Protein AF-A0A554M6F5-F1 (afdb_monomer_lite)

Secondary structure (DSSP, 8-state):
---SEEEEEEEE-TT-SSS-EEEEEEEEHHHHHHHHHSB-TTHHHHHHHHHHHHGGGEEEEEESTTBS-EEEEEETTTTEEEEE-GGGTTS--TT-SEEEEEEES--SHHHHHHHHHHHHHHHHHHHHHHHT--

pLDDT: mean 82.52, std 12.45, range [44.31, 95.12]

Foldseek 3Di:
DPDQKDWDDFDAQPPDPWFGTWTKMWGFVVLLVLQQPAFCPCQVVLQVVLCVVLNQQFDDWDALPRGLRTAKGFTDDQTWMWGFDPVVSPDDCPPPRTTMITITRPGDPSRSVSRVVSVVVSSVVSVVVVVVVD

Radius of gyration: 14.72 Å; chains: 1; bounding box: 43×32×33 Å

Structure (mmCIF, N/CA/C/O backbone):
data_AF-A0A554M6F5-F1
#
_entry.id   AF-A0A554M6F5-F1
#
loop_
_atom_site.group_PDB
_atom_site.id
_atom_site.type_symbol
_atom_site.label_atom_id
_atom_site.label_alt_id
_atom_site.label_comp_id
_atom_site.label_asym_id
_atom_site.label_entity_id
_atom_site.label_seq_id
_atom_site.pdbx_PDB_ins_code
_atom_site.Cartn_x
_atom_site.Cartn_y
_atom_site.Cartn_z
_atom_site.occupancy
_atom_site.B_iso_or_equiv
_atom_site.auth_seq_id
_atom_site.auth_comp_id
_atom_site.auth_asym_id
_atom_site.auth_atom_id
_atom_site.pdbx_PDB_model_num
ATOM 1 N N . MET A 1 1 ? -17.078 11.558 -2.273 1.00 52.88 1 MET A N 1
ATOM 2 C CA . MET A 1 1 ? -15.999 11.385 -1.275 1.00 52.88 1 MET A CA 1
ATOM 3 C C . MET A 1 1 ? -14.742 12.073 -1.776 1.00 52.88 1 MET A C 1
ATOM 5 O O . MET A 1 1 ? -14.522 12.073 -2.981 1.00 52.88 1 MET A O 1
ATOM 9 N N . LYS A 1 2 ? -13.944 12.681 -0.888 1.00 60.84 2 LYS A N 1
ATOM 10 C CA . LYS A 1 2 ? -12.557 13.027 -1.238 1.00 60.84 2 LYS A CA 1
ATOM 11 C C . LYS A 1 2 ? -11.762 11.715 -1.339 1.00 60.84 2 LYS A C 1
ATOM 13 O O . LYS A 1 2 ? -12.013 10.845 -0.508 1.00 60.84 2 LYS A O 1
ATOM 18 N N . PRO A 1 3 ? -10.869 11.551 -2.326 1.00 76.94 3 PRO A N 1
ATOM 19 C CA . PRO A 1 3 ? -10.045 10.351 -2.416 1.00 76.94 3 PRO A CA 1
ATOM 20 C C . PRO A 1 3 ? -9.145 10.247 -1.177 1.00 76.94 3 PRO A C 1
ATOM 22 O O . PRO A 1 3 ? -8.549 11.245 -0.773 1.00 76.94 3 PRO A O 1
ATOM 25 N N . VAL A 1 4 ? -9.072 9.057 -0.571 1.00 89.81 4 VAL A N 1
ATOM 26 C CA . VAL A 1 4 ? -8.282 8.810 0.653 1.00 89.81 4 VAL A CA 1
ATOM 27 C C . VAL A 1 4 ? -6.781 8.727 0.383 1.00 89.81 4 VAL A C 1
ATOM 29 O O . VAL A 1 4 ? -5.991 8.765 1.318 1.00 89.81 4 VAL A O 1
ATOM 32 N N . TYR A 1 5 ? -6.371 8.659 -0.885 1.00 91.38 5 TYR A N 1
ATOM 33 C CA . TYR A 1 5 ? -4.976 8.753 -1.291 1.00 91.38 5 TYR A CA 1
ATOM 34 C C . TYR A 1 5 ? -4.804 9.537 -2.596 1.00 91.38 5 TYR A C 1
ATOM 36 O O . TYR A 1 5 ? -5.735 9.698 -3.389 1.00 91.38 5 TYR A O 1
ATOM 44 N N . ARG A 1 6 ? -3.582 10.012 -2.838 1.00 89.00 6 ARG A N 1
ATOM 45 C CA . ARG A 1 6 ? -3.163 10.691 -4.065 1.00 89.00 6 ARG A CA 1
ATOM 46 C C . ARG A 1 6 ? -1.821 10.146 -4.536 1.00 89.00 6 ARG A C 1
ATOM 48 O O . ARG A 1 6 ? -0.867 10.073 -3.770 1.00 89.00 6 ARG A O 1
ATOM 55 N N . ILE A 1 7 ? -1.730 9.827 -5.823 1.00 86.38 7 ILE A N 1
ATOM 56 C CA . ILE A 1 7 ? -0.471 9.444 -6.471 1.00 86.38 7 ILE A CA 1
ATOM 57 C C . ILE A 1 7 ? 0.316 10.728 -6.763 1.00 86.38 7 ILE A C 1
ATOM 59 O O . ILE A 1 7 ? -0.188 11.614 -7.458 1.00 86.38 7 ILE A O 1
ATOM 63 N N . MET A 1 8 ? 1.524 10.848 -6.212 1.00 78.25 8 MET A N 1
ATOM 64 C CA . MET A 1 8 ? 2.292 12.102 -6.207 1.00 78.25 8 MET A CA 1
ATOM 65 C C . MET A 1 8 ? 3.360 12.209 -7.292 1.00 78.25 8 MET A C 1
ATOM 67 O O . MET A 1 8 ? 3.941 13.278 -7.469 1.00 78.25 8 MET A O 1
ATOM 71 N N . GLY A 1 9 ? 3.583 11.168 -8.090 1.00 65.00 9 GLY A N 1
ATOM 72 C CA . GLY A 1 9 ? 4.448 11.317 -9.250 1.00 65.00 9 GLY A CA 1
ATOM 73 C C . GLY A 1 9 ? 4.764 10.029 -9.981 1.00 65.00 9 GLY A C 1
ATOM 74 O O . GLY A 1 9 ? 4.730 8.940 -9.416 1.00 65.00 9 GLY A O 1
ATOM 75 N N . TRP A 1 10 ? 5.084 10.222 -11.259 1.00 61.84 10 TRP A N 1
ATOM 76 C CA . TRP A 1 10 ? 5.879 9.324 -12.078 1.00 61.84 10 TRP A CA 1
ATOM 77 C C . TRP A 1 10 ? 6.964 10.181 -12.727 1.00 61.84 10 TRP A C 1
ATOM 79 O O . TRP A 1 10 ? 6.660 11.030 -13.568 1.00 61.84 10 TRP A O 1
ATOM 89 N N . SER A 1 11 ? 8.223 9.994 -12.346 1.00 59.22 11 SER A N 1
ATOM 90 C CA . SER A 1 11 ? 9.341 10.552 -13.109 1.00 59.22 11 SER A CA 1
ATOM 91 C C . SER A 1 11 ? 10.470 9.540 -13.200 1.00 59.22 11 SER A C 1
ATOM 93 O O . SER A 1 11 ? 10.867 8.935 -12.205 1.00 59.22 11 SER A O 1
ATOM 95 N N . ARG A 1 12 ? 10.961 9.326 -14.426 1.00 58.19 12 ARG A N 1
ATOM 96 C CA . ARG A 1 12 ? 12.168 8.540 -14.659 1.00 58.19 12 ARG A CA 1
ATOM 97 C C . ARG A 1 12 ? 13.367 9.444 -14.400 1.00 58.19 12 ARG A C 1
ATOM 99 O O . ARG A 1 12 ? 13.592 10.385 -15.158 1.00 58.19 12 ARG A O 1
ATOM 106 N N . ARG A 1 13 ? 14.128 9.172 -13.346 1.00 55.81 13 ARG A N 1
ATOM 107 C CA . ARG A 1 13 ? 15.434 9.786 -13.119 1.00 55.81 13 ARG A CA 1
ATOM 108 C C . ARG A 1 13 ? 16.385 9.351 -14.226 1.00 55.81 13 ARG A C 1
ATOM 110 O O . ARG A 1 13 ? 16.604 8.163 -14.439 1.00 55.81 13 ARG A O 1
ATOM 117 N N . SER A 1 14 ? 16.902 10.321 -14.971 1.00 56.56 14 SER A N 1
ATOM 118 C CA . SER A 1 14 ? 17.825 10.092 -16.087 1.00 56.56 14 SER A CA 1
ATOM 119 C C . SER A 1 14 ? 19.272 9.869 -15.639 1.00 56.56 14 SER A C 1
ATOM 121 O O . SER A 1 14 ? 20.123 9.581 -16.473 1.00 56.56 14 SER A O 1
ATOM 123 N N . ASP A 1 15 ? 19.562 10.039 -14.349 1.00 61.16 15 ASP A N 1
ATOM 124 C CA . ASP A 1 15 ? 20.903 10.051 -13.767 1.00 61.16 15 ASP A CA 1
ATOM 125 C C . ASP A 1 15 ? 21.275 8.766 -13.003 1.00 61.16 15 ASP A C 1
ATOM 127 O O . ASP A 1 15 ? 22.373 8.684 -12.458 1.00 61.16 15 ASP A O 1
ATOM 131 N N . ILE A 1 16 ? 20.403 7.750 -12.983 1.00 55.16 16 ILE A N 1
ATOM 132 C CA . ILE A 1 16 ? 20.664 6.451 -12.341 1.00 55.16 16 ILE A CA 1
ATOM 133 C C . ILE A 1 16 ? 20.249 5.312 -13.284 1.00 55.16 16 ILE A C 1
ATOM 135 O O . ILE A 1 16 ? 19.202 5.373 -13.928 1.00 55.16 16 ILE A O 1
ATOM 139 N N . THR A 1 17 ? 21.078 4.271 -13.382 1.00 51.50 17 THR A N 1
ATOM 140 C CA . THR A 1 17 ? 20.883 3.109 -14.269 1.00 51.50 17 THR A CA 1
ATOM 141 C C . THR A 1 17 ? 19.882 2.066 -13.747 1.00 51.50 17 THR A C 1
ATOM 143 O O . THR A 1 17 ? 19.342 1.323 -14.562 1.00 51.50 17 THR A O 1
ATOM 146 N N . MET A 1 18 ? 19.599 2.033 -12.437 1.00 46.75 18 MET A N 1
ATOM 147 C CA . MET A 1 18 ? 18.606 1.176 -11.755 1.00 46.75 18 MET A CA 1
ATOM 148 C C . MET A 1 18 ? 17.917 1.967 -10.623 1.00 46.75 18 MET A C 1
ATOM 150 O O . MET A 1 18 ? 18.516 2.887 -10.069 1.00 46.75 18 MET A O 1
ATOM 154 N N . GLY A 1 19 ? 16.668 1.643 -10.287 1.00 50.69 19 GLY A N 1
ATOM 155 C CA . GLY A 1 19 ? 15.825 2.361 -9.321 1.00 50.69 19 GLY A CA 1
ATOM 156 C C . GLY A 1 19 ? 15.243 3.680 -9.843 1.00 50.69 19 GLY A C 1
ATOM 157 O O . GLY A 1 19 ? 15.140 4.656 -9.103 1.00 50.69 19 GLY A O 1
ATOM 158 N N . SER A 1 20 ? 14.918 3.747 -11.136 1.00 53.59 20 SER A N 1
ATOM 159 C CA . SER A 1 20 ? 14.751 5.034 -11.831 1.00 53.59 20 SER A CA 1
ATOM 160 C C . SER A 1 20 ? 13.372 5.698 -11.717 1.00 53.59 20 SER A C 1
ATOM 162 O O . SER A 1 20 ? 13.263 6.850 -12.129 1.00 53.59 20 SER A O 1
ATOM 164 N N . CYS A 1 21 ? 12.324 5.062 -11.175 1.00 64.94 21 CYS A N 1
ATOM 165 C CA . CYS A 1 21 ? 11.007 5.707 -11.051 1.00 64.94 21 CYS A CA 1
ATOM 166 C C . CYS A 1 21 ? 10.782 6.319 -9.662 1.00 64.94 21 CYS A C 1
ATOM 168 O O . CYS A 1 21 ? 10.723 5.605 -8.664 1.00 64.94 21 CYS A O 1
ATOM 170 N N . ILE A 1 22 ? 10.535 7.632 -9.609 1.00 68.62 22 ILE A N 1
ATOM 171 C CA . ILE A 1 22 ? 9.910 8.260 -8.440 1.00 68.62 22 ILE A CA 1
ATOM 172 C C . ILE A 1 22 ? 8.421 7.912 -8.483 1.00 68.62 22 ILE A C 1
ATOM 174 O O . ILE A 1 22 ? 7.693 8.417 -9.340 1.00 68.62 22 ILE A O 1
ATOM 178 N N . PHE A 1 23 ? 7.998 7.022 -7.587 1.00 81.44 23 PHE A N 1
ATOM 179 C CA . PHE A 1 23 ? 6.612 6.618 -7.369 1.00 81.44 23 PHE A CA 1
ATOM 180 C C . PHE A 1 23 ? 6.307 6.785 -5.881 1.00 81.44 23 PHE A C 1
ATOM 182 O O . PHE A 1 23 ? 6.807 6.013 -5.072 1.00 81.44 23 PHE A O 1
ATOM 189 N N . SER A 1 24 ? 5.517 7.799 -5.526 1.00 87.88 24 SER A N 1
ATOM 190 C CA . SER A 1 24 ? 5.059 8.023 -4.148 1.00 87.88 24 SER A CA 1
ATOM 191 C C . SER A 1 24 ? 3.537 8.088 -4.096 1.00 87.88 24 SER A C 1
ATOM 193 O O . SER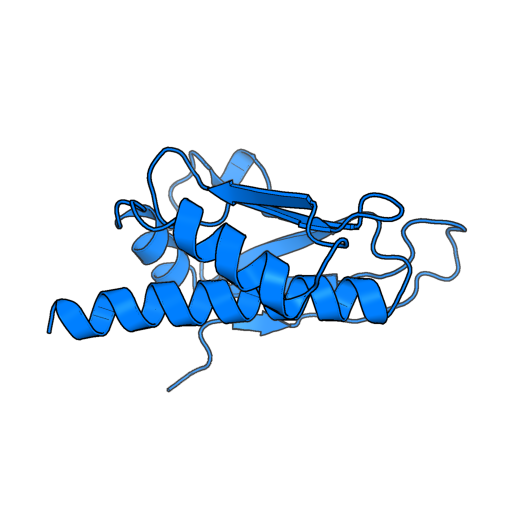 A 1 24 ? 2.891 8.592 -5.025 1.00 87.88 24 SER A O 1
ATOM 195 N N . ILE A 1 25 ? 2.965 7.632 -2.984 1.00 92.75 25 ILE A N 1
ATOM 196 C CA . ILE A 1 25 ? 1.537 7.759 -2.680 1.00 92.75 25 ILE A CA 1
ATOM 197 C C . ILE A 1 25 ? 1.382 8.513 -1.365 1.00 92.75 25 ILE A C 1
ATOM 199 O O . ILE A 1 25 ? 2.014 8.167 -0.373 1.00 92.75 25 ILE A O 1
ATOM 203 N N . TYR A 1 26 ? 0.533 9.538 -1.351 1.00 94.19 26 TYR A N 1
ATOM 204 C CA . TYR A 1 26 ? 0.116 10.218 -0.126 1.00 94.19 26 TYR A CA 1
ATOM 205 C C . TYR A 1 26 ? -1.219 9.647 0.313 1.00 94.19 26 TYR A C 1
ATOM 207 O O . TYR A 1 26 ? -2.173 9.684 -0.458 1.00 94.19 26 TYR A O 1
ATOM 215 N N . LEU A 1 27 ? -1.284 9.135 1.533 1.00 95.12 27 LEU A N 1
ATOM 216 C CA . LEU A 1 27 ? -2.480 8.586 2.162 1.00 95.12 27 LEU A CA 1
ATOM 217 C C . LEU A 1 27 ? -2.996 9.565 3.224 1.00 95.12 27 LEU A C 1
ATOM 219 O O . LEU A 1 27 ? -2.194 10.066 4.002 1.00 95.12 27 LEU A O 1
ATOM 223 N N . ASP A 1 28 ? -4.303 9.825 3.298 1.00 94.12 28 ASP A N 1
ATOM 224 C CA . ASP A 1 28 ? -4.906 10.642 4.365 1.00 94.12 28 ASP A CA 1
ATOM 225 C C . ASP A 1 28 ? -4.536 10.050 5.737 1.00 94.12 28 ASP A C 1
ATOM 227 O O . ASP A 1 28 ? -4.781 8.870 6.012 1.00 94.12 28 ASP A O 1
ATOM 231 N N . ALA A 1 29 ? -3.935 10.861 6.610 1.00 92.44 29 ALA A N 1
ATOM 232 C CA . ALA A 1 29 ? -3.434 10.384 7.897 1.00 92.44 29 ALA A CA 1
ATOM 233 C C . ALA A 1 29 ? -4.547 9.841 8.811 1.00 92.44 29 ALA A C 1
ATOM 235 O O . ALA A 1 29 ? -4.306 8.941 9.615 1.00 92.44 29 ALA A O 1
ATOM 236 N N . ARG A 1 30 ? -5.793 10.310 8.661 1.00 90.88 30 ARG A N 1
ATOM 237 C CA . ARG A 1 30 ? -6.939 9.785 9.420 1.00 90.88 30 ARG A CA 1
ATOM 238 C C . ARG A 1 30 ? -7.338 8.399 8.932 1.00 90.88 30 ARG A C 1
ATOM 240 O O . ARG A 1 30 ? -7.745 7.568 9.740 1.00 90.88 30 ARG A O 1
ATOM 247 N N . PHE A 1 31 ? -7.206 8.138 7.631 1.00 92.56 31 PHE A N 1
ATOM 248 C CA . PHE A 1 31 ? -7.388 6.797 7.081 1.00 92.56 31 PHE A CA 1
ATOM 249 C C . PHE A 1 31 ? -6.286 5.850 7.573 1.00 92.56 31 PHE A C 1
ATOM 251 O O . PHE A 1 31 ? -6.580 4.737 8.003 1.00 92.56 31 PHE A O 1
ATOM 258 N N . ALA A 1 32 ? -5.031 6.307 7.576 1.00 92.94 32 ALA A N 1
ATOM 259 C CA . ALA A 1 32 ? -3.901 5.549 8.111 1.00 92.94 32 ALA A CA 1
ATOM 260 C C . ALA A 1 32 ? -4.099 5.180 9.592 1.00 92.94 32 ALA A C 1
ATOM 262 O O . ALA A 1 32 ? -3.993 4.012 9.966 1.00 92.94 32 ALA A O 1
ATOM 263 N N . GLU A 1 33 ? -4.460 6.160 10.424 1.00 90.81 33 GLU A N 1
ATOM 264 C CA . GLU A 1 33 ? -4.734 5.960 11.850 1.00 90.81 33 GLU A CA 1
ATOM 265 C C . GLU A 1 33 ? -5.907 5.000 12.077 1.00 90.81 33 GLU A C 1
ATOM 267 O O . GLU A 1 33 ? -5.921 4.219 13.028 1.00 90.81 33 GLU A O 1
ATOM 272 N N . LYS A 1 34 ? -6.895 5.026 11.181 1.00 89.38 34 LYS A N 1
ATOM 273 C CA . LYS A 1 34 ? -8.005 4.081 11.197 1.00 89.38 34 LYS A CA 1
ATOM 274 C C . LYS A 1 34 ? -7.544 2.658 10.882 1.00 89.38 34 LYS A C 1
ATOM 276 O O . LYS A 1 34 ? -7.869 1.750 11.640 1.00 89.38 34 LYS A O 1
ATOM 281 N N . ALA A 1 35 ? -6.745 2.464 9.834 1.00 92.31 35 ALA A N 1
ATOM 282 C CA . ALA A 1 35 ? -6.164 1.160 9.513 1.00 92.31 35 ALA A CA 1
ATOM 283 C C . ALA A 1 35 ? -5.333 0.597 10.683 1.00 92.31 35 ALA A C 1
ATOM 285 O O . ALA A 1 35 ? -5.424 -0.590 10.988 1.00 92.31 35 ALA A O 1
ATOM 286 N N . ARG A 1 36 ? -4.600 1.462 11.401 1.00 91.25 36 ARG A N 1
ATOM 287 C CA . ARG A 1 36 ? -3.811 1.095 12.592 1.00 91.25 36 ARG A CA 1
ATOM 288 C C . ARG A 1 36 ? -4.668 0.621 13.774 1.00 91.25 36 ARG A C 1
ATOM 290 O O . ARG A 1 36 ? -4.164 -0.067 14.651 1.00 91.25 36 ARG A O 1
ATOM 297 N N . LYS A 1 37 ? -5.959 0.959 13.815 1.00 89.25 37 LYS A N 1
ATOM 298 C CA . LYS A 1 37 ? -6.887 0.559 14.891 1.00 89.25 37 LYS A C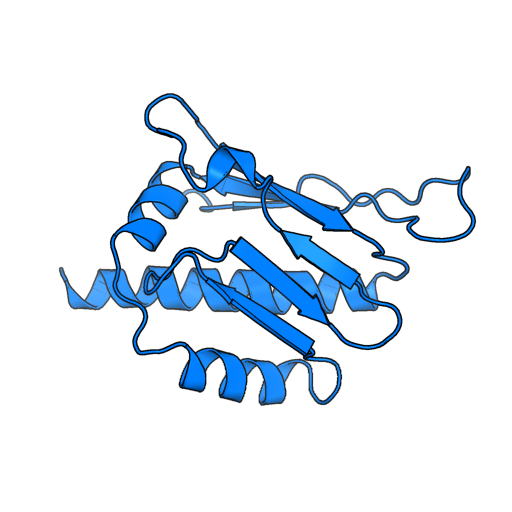A 1
ATOM 299 C C . LYS A 1 37 ? -7.654 -0.728 14.605 1.00 89.25 37 LYS A C 1
ATOM 301 O O . LYS A 1 37 ? -8.293 -1.255 15.512 1.00 89.25 37 LYS A O 1
ATOM 306 N N . PHE A 1 38 ? -7.616 -1.230 13.373 1.00 88.38 38 PHE A N 1
ATOM 307 C CA . PHE A 1 38 ? -8.319 -2.454 13.006 1.00 88.38 38 PHE A CA 1
ATOM 308 C C . PHE A 1 38 ? -7.412 -3.661 13.106 1.00 88.38 38 PHE A C 1
ATOM 310 O O . PHE A 1 38 ? -6.376 -3.688 12.454 1.00 88.38 38 PHE A O 1
ATOM 317 N N . HIS A 1 39 ? -7.839 -4.681 13.847 1.00 88.69 39 HIS A N 1
ATOM 318 C CA . HIS A 1 39 ? -7.180 -5.981 13.829 1.00 88.69 39 HIS A CA 1
ATOM 319 C C . HIS A 1 39 ? -7.355 -6.645 12.453 1.00 88.69 39 HIS A C 1
ATOM 321 O O . HIS A 1 39 ? -8.457 -6.669 11.898 1.00 88.69 39 HIS A O 1
ATOM 327 N N . PHE A 1 40 ? -6.273 -7.173 11.881 1.00 85.25 40 PHE A N 1
ATOM 328 C CA . PHE A 1 40 ? -6.226 -7.634 10.495 1.00 85.25 40 PHE A CA 1
ATOM 329 C C . PHE A 1 40 ? -6.158 -9.152 10.364 1.00 85.25 40 PHE A C 1
ATOM 331 O O . PHE A 1 40 ? -5.244 -9.731 9.781 1.00 85.25 40 PHE A O 1
ATOM 338 N N . GLU A 1 41 ? -7.224 -9.813 10.805 1.00 79.38 41 GLU A N 1
ATOM 339 C CA . GLU A 1 41 ? -7.407 -11.265 10.651 1.00 79.38 41 GLU A CA 1
ATOM 340 C C . GLU A 1 41 ? -7.508 -11.716 9.178 1.00 79.38 41 GLU A C 1
ATOM 342 O O . GLU A 1 41 ? -7.467 -12.907 8.860 1.00 79.38 41 GLU A O 1
ATOM 347 N N . ARG A 1 42 ? -7.656 -10.762 8.248 1.00 74.88 42 ARG A N 1
ATOM 348 C CA . ARG A 1 42 ? -7.843 -11.010 6.813 1.00 74.88 42 ARG A CA 1
ATOM 349 C C . ARG A 1 42 ? -6.543 -11.012 6.004 1.00 74.88 42 ARG A C 1
ATOM 351 O O . ARG A 1 42 ? -6.633 -11.145 4.786 1.00 74.88 42 ARG A O 1
ATOM 358 N N . GLN A 1 43 ? -5.362 -10.952 6.633 1.00 80.94 43 GLN A N 1
ATOM 359 C CA . GLN A 1 43 ? -4.079 -10.959 5.913 1.00 80.94 43 GLN A CA 1
ATOM 360 C C . GLN A 1 43 ? -3.973 -12.118 4.919 1.00 80.94 43 GLN A C 1
ATOM 362 O O . GLN A 1 43 ? -3.706 -11.889 3.746 1.00 80.94 43 GLN A O 1
ATOM 367 N N . ARG A 1 44 ? -4.256 -13.357 5.339 1.00 83.31 44 ARG A N 1
ATOM 368 C CA . ARG A 1 44 ? -4.143 -14.514 4.435 1.00 83.31 44 ARG A CA 1
ATOM 369 C C . ARG A 1 44 ? -5.035 -14.377 3.195 1.00 83.31 44 ARG A C 1
ATOM 371 O O . ARG A 1 44 ? -4.572 -14.632 2.092 1.00 83.31 44 ARG A O 1
ATOM 378 N N . LYS A 1 45 ? -6.280 -13.917 3.374 1.00 84.00 45 LYS A N 1
ATOM 379 C CA . LYS A 1 45 ? -7.226 -13.676 2.269 1.00 84.00 45 LYS A CA 1
ATOM 380 C C . LYS A 1 45 ? -6.748 -12.554 1.348 1.00 84.00 45 LYS A C 1
ATOM 382 O O . LYS A 1 45 ? -6.886 -12.669 0.137 1.00 84.00 45 LYS A O 1
ATOM 387 N N . PHE A 1 46 ? -6.177 -11.493 1.920 1.00 87.69 46 PHE A N 1
ATOM 388 C CA . PHE A 1 46 ? -5.551 -10.420 1.153 1.00 87.69 46 PHE A CA 1
ATOM 389 C C . PHE A 1 46 ? -4.431 -10.972 0.264 1.00 87.69 46 PHE A C 1
ATOM 391 O O . PHE A 1 46 ? -4.439 -10.745 -0.941 1.00 87.69 46 PHE A O 1
ATOM 398 N N . GLU A 1 47 ? -3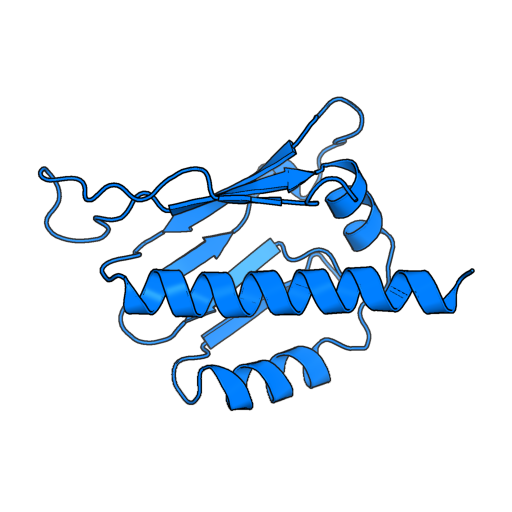.505 -11.751 0.830 1.00 86.56 47 GLU A N 1
ATOM 399 C CA . GLU A 1 47 ? -2.395 -12.321 0.059 1.00 86.56 47 GLU A CA 1
ATOM 400 C C . GLU A 1 47 ? -2.865 -13.314 -1.010 1.00 86.56 47 GLU A C 1
ATOM 402 O O . GLU A 1 47 ? -2.320 -13.327 -2.111 1.00 86.56 47 GLU A O 1
ATOM 407 N N . GLU A 1 48 ? -3.856 -14.154 -0.696 1.00 87.25 48 GLU A N 1
ATOM 408 C CA . GLU A 1 48 ? -4.479 -15.081 -1.648 1.00 87.25 48 GLU A CA 1
ATOM 409 C C . GLU A 1 48 ? -5.053 -14.318 -2.850 1.00 87.25 48 GLU A C 1
ATOM 411 O O . GLU A 1 48 ? -4.699 -14.624 -3.986 1.00 87.25 48 GLU A O 1
ATOM 416 N N . HIS A 1 49 ? -5.845 -13.269 -2.612 1.00 87.75 49 HIS A N 1
ATOM 417 C CA . HIS A 1 49 ? -6.450 -12.492 -3.692 1.00 87.75 49 HIS A CA 1
ATOM 418 C C . HIS A 1 49 ? -5.430 -11.694 -4.508 1.00 87.75 49 HIS A C 1
ATOM 420 O O . HIS A 1 49 ? -5.501 -11.642 -5.734 1.00 87.75 49 HIS A O 1
ATOM 426 N N . ILE A 1 50 ? -4.429 -11.098 -3.857 1.00 89.25 50 ILE A N 1
ATOM 427 C CA . ILE A 1 50 ? -3.373 -10.397 -4.589 1.00 89.25 50 ILE A CA 1
ATOM 428 C C . ILE A 1 50 ? -2.606 -11.365 -5.497 1.00 89.25 50 ILE A C 1
ATOM 430 O O . ILE A 1 50 ? -2.326 -11.014 -6.644 1.00 89.25 50 ILE A O 1
ATOM 434 N N . ARG A 1 51 ? -2.323 -12.597 -5.048 1.00 88.31 51 ARG A N 1
ATOM 435 C CA . ARG A 1 51 ? -1.721 -13.628 -5.913 1.00 88.31 51 ARG A CA 1
ATOM 436 C C . ARG A 1 51 ? -2.602 -13.964 -7.120 1.00 88.31 51 ARG A C 1
ATOM 438 O O . ARG A 1 51 ? -2.053 -14.277 -8.170 1.00 88.31 51 ARG A O 1
ATOM 445 N N . GLU A 1 52 ? -3.928 -13.871 -7.018 1.00 87.44 52 GLU A N 1
ATOM 446 C CA . GLU A 1 52 ? -4.834 -14.036 -8.168 1.00 87.44 52 GLU A CA 1
ATOM 447 C C . GLU A 1 52 ? -4.735 -12.867 -9.162 1.00 87.44 52 GLU A C 1
ATOM 449 O O . GLU A 1 52 ? -4.820 -13.087 -10.370 1.00 87.44 52 GLU A O 1
ATOM 454 N N . ILE A 1 53 ? -4.526 -11.636 -8.676 1.00 84.25 53 ILE A N 1
ATOM 455 C CA . ILE A 1 53 ? -4.479 -10.429 -9.516 1.00 84.25 53 ILE A CA 1
ATOM 456 C C . ILE A 1 53 ? -3.111 -10.239 -10.183 1.00 84.25 53 ILE A C 1
ATOM 458 O O . ILE A 1 53 ? -3.028 -10.107 -11.404 1.00 84.25 53 ILE A O 1
ATOM 462 N N . VAL A 1 54 ? -2.032 -10.186 -9.394 1.00 81.81 54 VAL A N 1
ATOM 463 C CA . VAL A 1 54 ? -0.676 -9.895 -9.905 1.00 81.81 54 VAL A CA 1
ATOM 464 C C . VAL A 1 54 ? 0.136 -11.166 -10.187 1.00 81.81 54 VAL A C 1
ATOM 466 O O . VAL A 1 54 ? 1.253 -11.099 -10.708 1.00 81.81 54 VAL A O 1
ATOM 469 N N . GLY A 1 55 ? -0.429 -12.341 -9.895 1.00 82.81 55 GLY A N 1
ATOM 470 C CA . GLY A 1 55 ? 0.167 -13.636 -10.205 1.00 82.81 55 GLY A CA 1
ATOM 471 C C . GLY A 1 55 ? 1.430 -13.930 -9.396 1.00 82.81 55 GLY A C 1
ATOM 472 O O . GLY A 1 55 ? 1.619 -13.463 -8.272 1.00 82.81 55 GLY A O 1
ATOM 473 N N . TYR A 1 56 ? 2.343 -14.673 -10.024 1.00 67.44 56 TYR A N 1
ATOM 474 C CA . TYR A 1 56 ? 3.655 -15.039 -9.474 1.00 67.44 56 TYR A CA 1
ATOM 475 C C . TYR A 1 56 ? 4.561 -13.844 -9.155 1.00 67.44 56 TYR A C 1
ATOM 477 O O . TYR A 1 56 ? 5.603 -14.023 -8.546 1.00 67.44 56 TYR A O 1
ATOM 485 N N . LYS A 1 57 ? 4.179 -12.625 -9.549 1.00 79.25 57 LYS A N 1
ATOM 486 C CA . LYS A 1 57 ? 4.914 -11.415 -9.187 1.00 79.25 57 LYS A CA 1
ATOM 487 C C . LYS A 1 57 ? 4.626 -10.958 -7.763 1.00 79.25 57 LYS A C 1
ATOM 489 O O . LYS A 1 57 ? 5.295 -10.053 -7.295 1.00 79.25 57 LYS A O 1
ATOM 494 N N . TYR A 1 58 ? 3.619 -11.476 -7.067 1.00 78.31 58 TYR A N 1
ATOM 495 C CA . TYR A 1 58 ? 3.403 -11.068 -5.682 1.00 78.31 58 TYR A CA 1
ATOM 496 C C . TYR A 1 58 ? 4.520 -11.609 -4.783 1.00 78.31 58 TYR A C 1
ATOM 498 O O . TYR A 1 58 ? 4.637 -12.824 -4.638 1.00 78.31 58 TYR A O 1
ATOM 506 N N . ALA A 1 59 ? 5.286 -10.724 -4.135 1.00 79.75 59 ALA A N 1
ATOM 507 C CA . ALA A 1 59 ? 6.270 -11.154 -3.146 1.00 79.75 59 ALA A CA 1
ATOM 508 C C . ALA A 1 59 ? 5.656 -11.164 -1.741 1.00 79.75 59 ALA A C 1
ATOM 510 O O . ALA A 1 59 ? 5.543 -12.217 -1.116 1.00 79.75 59 ALA A O 1
ATOM 511 N N . ARG A 1 60 ? 5.264 -9.990 -1.226 1.00 85.31 60 ARG A N 1
ATOM 512 C CA . ARG A 1 60 ? 4.706 -9.855 0.131 1.00 85.31 60 ARG A CA 1
ATOM 513 C C . ARG A 1 60 ? 4.038 -8.506 0.380 1.00 85.31 60 ARG A C 1
ATOM 515 O O . ARG A 1 60 ? 4.388 -7.511 -0.248 1.00 85.31 60 ARG A O 1
ATOM 522 N N . ALA A 1 61 ? 3.188 -8.467 1.398 1.00 88.69 61 ALA A N 1
ATOM 523 C CA . ALA A 1 61 ? 2.732 -7.272 2.088 1.00 88.69 61 ALA A CA 1
ATOM 524 C C . ALA A 1 61 ? 3.008 -7.444 3.584 1.00 88.69 61 ALA A C 1
ATOM 526 O O . ALA A 1 61 ? 2.837 -8.529 4.135 1.00 88.69 61 ALA A O 1
ATOM 527 N N . THR A 1 62 ? 3.472 -6.379 4.224 1.00 91.12 62 THR A N 1
ATOM 528 C CA . THR A 1 62 ? 3.771 -6.341 5.652 1.00 91.12 62 THR A CA 1
ATOM 529 C C . THR A 1 62 ? 2.823 -5.357 6.302 1.00 91.12 62 THR A C 1
ATOM 531 O O . THR A 1 62 ? 2.653 -4.239 5.814 1.00 91.12 62 THR A O 1
ATOM 534 N N . PHE A 1 63 ? 2.236 -5.767 7.416 1.00 92.50 63 PHE A N 1
ATOM 535 C CA . PHE A 1 63 ? 1.329 -4.948 8.202 1.00 92.50 63 PHE A CA 1
ATOM 536 C C . PHE A 1 63 ? 1.975 -4.603 9.543 1.00 92.50 63 PHE A C 1
ATOM 538 O O . PHE A 1 63 ? 2.871 -5.309 10.012 1.00 92.50 63 PHE A O 1
ATOM 545 N N . LEU A 1 64 ? 1.583 -3.477 10.135 1.00 92.00 64 LEU A N 1
ATOM 546 C CA . LEU A 1 64 ? 2.071 -3.079 11.452 1.00 92.00 64 LEU A CA 1
ATOM 547 C C . LEU A 1 64 ? 1.413 -3.951 12.520 1.00 92.00 64 LEU A C 1
ATOM 549 O O . LEU A 1 64 ? 0.203 -3.860 12.735 1.00 92.00 64 LEU A O 1
ATOM 553 N N . CYS A 1 65 ? 2.228 -4.763 13.192 1.00 87.50 65 CYS A N 1
ATOM 554 C CA . CYS A 1 65 ? 1.786 -5.739 14.185 1.00 87.50 65 CYS A CA 1
ATOM 555 C C . CYS A 1 65 ? 0.670 -6.629 13.615 1.00 87.50 65 CYS A C 1
ATOM 557 O O . CYS A 1 65 ? 0.851 -7.301 12.605 1.00 87.50 65 CYS A O 1
ATOM 559 N N . ASP A 1 66 ? -0.479 -6.623 14.269 1.00 86.94 66 ASP A N 1
ATOM 560 C CA . ASP A 1 66 ? -1.683 -7.356 13.933 1.00 86.94 66 ASP A CA 1
ATOM 561 C C . ASP A 1 66 ? -2.777 -6.433 13.373 1.00 86.94 66 ASP A C 1
ATOM 563 O O . ASP A 1 66 ? -3.953 -6.788 13.369 1.00 86.94 66 ASP A O 1
ATOM 567 N N . THR A 1 67 ? -2.401 -5.235 12.921 1.00 92.00 67 THR A N 1
ATOM 568 C CA . THR A 1 67 ? -3.333 -4.203 12.459 1.00 92.00 67 THR A CA 1
ATOM 569 C C . THR A 1 67 ? -3.491 -4.207 10.941 1.00 92.00 67 THR A C 1
ATOM 571 O O . THR A 1 67 ? -2.710 -4.824 10.221 1.00 92.00 67 THR A O 1
ATOM 574 N N . ALA A 1 68 ? -4.488 -3.492 10.420 1.00 92.19 68 ALA A N 1
ATOM 575 C CA . ALA A 1 68 ? -4.714 -3.369 8.983 1.00 92.19 68 ALA A CA 1
ATOM 576 C C . ALA A 1 68 ? -3.810 -2.312 8.337 1.00 92.19 68 ALA A C 1
ATOM 578 O O . ALA A 1 68 ? -3.911 -2.078 7.135 1.00 92.19 68 ALA A O 1
ATOM 579 N N . PHE A 1 69 ? -2.938 -1.649 9.101 1.00 94.19 69 PHE A N 1
ATOM 580 C CA . PHE A 1 69 ? -2.032 -0.647 8.558 1.00 94.19 69 PHE A CA 1
ATOM 581 C C . PHE A 1 69 ? -0.914 -1.306 7.747 1.00 94.19 69 PHE A C 1
ATOM 583 O O . PHE A 1 69 ? -0.086 -2.042 8.285 1.00 94.19 69 PHE A O 1
ATOM 590 N N . LEU A 1 70 ? -0.890 -1.026 6.446 1.00 94.94 70 LEU A N 1
ATOM 591 C CA . LEU A 1 70 ? 0.105 -1.539 5.513 1.00 94.94 70 LEU A CA 1
ATOM 592 C C . LEU A 1 70 ? 1.432 -0.795 5.701 1.00 94.94 70 LEU A C 1
ATOM 594 O O . LEU A 1 70 ? 1.543 0.373 5.369 1.00 94.94 70 LEU A O 1
ATOM 598 N N . SER A 1 71 ? 2.468 -1.450 6.215 1.00 94.25 71 SER A N 1
ATOM 599 C CA . SER A 1 71 ? 3.779 -0.807 6.379 1.00 94.25 71 SER A CA 1
ATOM 600 C C . SER A 1 71 ? 4.595 -0.841 5.089 1.00 94.25 71 SER A C 1
ATOM 602 O O . SER A 1 71 ? 5.299 0.112 4.754 1.00 94.25 71 SER A O 1
ATOM 604 N N . SER A 1 72 ? 4.504 -1.942 4.343 1.00 93.25 72 SER A N 1
ATOM 605 C CA . SER A 1 72 ? 5.193 -2.099 3.064 1.00 93.25 72 SER A CA 1
ATOM 606 C C . SER A 1 72 ? 4.577 -3.196 2.205 1.00 93.25 72 SER A C 1
ATOM 608 O O . SER A 1 72 ? 3.937 -4.115 2.710 1.00 93.25 72 SER A O 1
ATOM 610 N N . MET A 1 73 ? 4.820 -3.143 0.902 1.00 92.81 73 MET A N 1
ATOM 611 C CA . MET A 1 73 ? 4.536 -4.222 -0.040 1.00 92.81 73 MET A CA 1
ATOM 612 C C . MET A 1 73 ? 5.657 -4.345 -1.070 1.00 92.81 73 MET A C 1
ATOM 614 O O . MET A 1 73 ? 6.369 -3.375 -1.338 1.00 92.81 73 MET A O 1
ATOM 618 N N . ALA A 1 74 ? 5.803 -5.533 -1.649 1.00 91.25 74 ALA A N 1
ATOM 619 C CA . ALA A 1 74 ? 6.807 -5.834 -2.656 1.00 91.25 74 ALA A CA 1
ATOM 620 C C . ALA A 1 74 ? 6.279 -6.807 -3.720 1.00 91.25 74 ALA A C 1
ATOM 622 O O . ALA A 1 74 ? 5.465 -7.690 -3.426 1.00 91.25 74 ALA A O 1
ATOM 623 N N . VAL A 1 75 ? 6.809 -6.675 -4.938 1.00 88.94 75 VAL A N 1
ATOM 624 C CA . VAL A 1 75 ? 6.590 -7.604 -6.058 1.00 88.94 75 VAL A CA 1
ATOM 625 C C . VAL A 1 75 ? 7.919 -8.209 -6.552 1.00 88.94 75 VAL A C 1
ATOM 627 O O . VAL A 1 75 ? 8.958 -7.546 -6.517 1.00 88.94 75 VAL A O 1
ATOM 630 N N . GLU A 1 76 ? 7.902 -9.482 -6.968 1.00 78.69 76 GLU A N 1
ATOM 631 C CA . GLU A 1 76 ? 9.035 -10.250 -7.502 1.00 78.69 76 GLU A CA 1
ATOM 632 C C . GLU A 1 76 ? 9.483 -9.755 -8.891 1.00 78.69 76 GLU A C 1
ATOM 634 O O . GLU A 1 76 ? 8.705 -9.203 -9.675 1.00 78.69 76 GLU A O 1
ATOM 639 N N . GLY A 1 77 ? 10.772 -9.952 -9.187 1.00 67.56 77 GLY A N 1
ATOM 640 C CA . GLY A 1 77 ? 11.481 -9.417 -10.352 1.00 67.56 77 GLY A CA 1
ATOM 641 C C . GLY A 1 77 ? 12.868 -8.935 -9.925 1.00 67.56 77 GLY A C 1
ATOM 642 O O . GLY A 1 77 ? 13.776 -9.745 -9.824 1.00 67.56 77 GLY A O 1
ATOM 643 N N . ASP A 1 78 ? 12.973 -7.649 -9.575 1.00 64.31 78 ASP A N 1
ATOM 644 C CA . ASP A 1 78 ? 14.132 -6.992 -8.940 1.00 64.31 78 ASP A CA 1
ATOM 645 C C . ASP A 1 78 ? 13.633 -6.035 -7.823 1.00 64.31 78 ASP A C 1
ATOM 647 O O . ASP A 1 78 ? 13.773 -4.819 -7.885 1.00 64.31 78 ASP A O 1
ATOM 651 N N . CYS A 1 79 ? 12.955 -6.610 -6.818 1.00 77.62 79 CYS A N 1
ATOM 652 C CA . CYS A 1 79 ? 12.509 -6.009 -5.544 1.00 77.62 79 CYS A CA 1
ATOM 653 C C . CYS A 1 79 ? 11.873 -4.601 -5.614 1.00 77.62 79 CYS A C 1
ATOM 655 O O . CYS A 1 79 ? 12.261 -3.702 -4.862 1.00 77.62 79 CYS A O 1
ATOM 657 N N . ALA A 1 80 ? 10.859 -4.415 -6.466 1.00 87.62 80 ALA A N 1
ATOM 658 C CA . ALA A 1 80 ? 10.066 -3.188 -6.457 1.00 87.62 80 ALA A CA 1
ATOM 659 C C . ALA A 1 80 ? 9.207 -3.144 -5.185 1.00 87.62 80 ALA A C 1
ATOM 661 O O . ALA A 1 80 ? 8.367 -4.021 -4.963 1.00 87.62 80 ALA A O 1
ATOM 662 N N . CYS A 1 81 ? 9.431 -2.130 -4.354 1.00 90.19 81 CYS A N 1
ATOM 663 C CA . CYS A 1 81 ? 8.788 -1.960 -3.056 1.00 90.19 81 CYS A CA 1
ATOM 664 C C . CYS A 1 81 ? 8.009 -0.648 -2.993 1.00 90.19 81 CYS A C 1
ATOM 666 O O . CYS A 1 81 ? 8.385 0.335 -3.627 1.00 90.19 81 CYS A O 1
ATOM 668 N N . LEU A 1 82 ? 6.970 -0.621 -2.166 1.00 92.25 82 LEU A N 1
ATOM 669 C CA . LEU A 1 82 ? 6.284 0.592 -1.733 1.00 92.25 82 LEU A CA 1
ATOM 670 C C . LEU A 1 82 ? 6.076 0.494 -0.220 1.00 92.25 82 LEU A C 1
ATOM 672 O O . LEU A 1 82 ? 5.525 -0.500 0.247 1.00 92.25 82 LEU A O 1
ATOM 676 N N . GLY A 1 83 ? 6.513 1.487 0.550 1.00 92.94 83 GLY A N 1
ATOM 677 C CA . GLY A 1 83 ? 6.382 1.445 2.008 1.00 92.94 83 GLY A CA 1
ATOM 678 C C . GLY A 1 83 ? 6.565 2.797 2.679 1.00 92.94 83 GLY A C 1
ATOM 679 O O . GLY A 1 83 ? 7.000 3.757 2.046 1.00 92.94 83 GLY A O 1
ATOM 680 N N . VAL A 1 84 ? 6.208 2.860 3.957 1.00 93.31 84 VAL A N 1
ATOM 681 C CA . VAL A 1 84 ? 6.378 4.056 4.791 1.00 93.31 84 VAL A CA 1
ATOM 682 C C . VAL A 1 84 ? 7.768 4.101 5.424 1.00 93.31 84 VAL A C 1
ATOM 684 O O . VAL A 1 84 ? 8.437 3.074 5.561 1.00 93.31 84 VAL A O 1
ATOM 687 N N . ASP A 1 85 ? 8.197 5.290 5.844 1.00 87.56 85 ASP A N 1
ATOM 688 C CA . ASP A 1 85 ? 9.384 5.438 6.689 1.00 87.56 85 ASP A CA 1
ATOM 689 C C . ASP A 1 85 ? 9.172 4.717 8.035 1.00 87.56 85 ASP A C 1
ATOM 691 O O . ASP A 1 85 ? 8.121 4.849 8.666 1.00 87.56 85 ASP A O 1
ATOM 695 N N . GLY A 1 86 ? 10.175 3.959 8.490 1.00 85.12 86 GLY A N 1
ATOM 696 C CA . GLY A 1 86 ? 10.110 3.204 9.744 1.00 85.12 86 GLY A CA 1
ATOM 697 C C . GLY A 1 86 ? 9.865 4.078 10.978 1.00 85.12 86 GLY A C 1
ATOM 698 O O . GLY A 1 86 ? 9.214 3.630 11.917 1.00 85.12 86 GLY A O 1
ATOM 699 N N . SER A 1 87 ? 10.305 5.340 10.961 1.00 84.38 87 SER A N 1
ATOM 700 C CA . SER A 1 87 ? 10.031 6.312 12.029 1.00 84.38 87 SER A CA 1
ATOM 701 C C . SER A 1 87 ? 8.538 6.592 12.219 1.00 84.38 87 SER A C 1
ATOM 703 O O . SER A 1 87 ? 8.117 6.963 13.315 1.00 84.38 87 SER A O 1
ATOM 705 N N . LEU A 1 88 ? 7.713 6.374 11.191 1.00 85.00 88 LEU A N 1
ATOM 706 C CA . LEU A 1 88 ? 6.272 6.568 11.293 1.00 85.00 88 LEU A CA 1
ATOM 707 C C . LEU A 1 88 ? 5.602 5.463 12.108 1.00 85.00 88 LEU A C 1
ATOM 709 O O . LEU A 1 88 ? 4.585 5.745 12.730 1.00 85.00 88 LEU A O 1
ATOM 713 N N . LEU A 1 89 ? 6.162 4.250 12.169 1.00 84.31 89 LEU A N 1
ATOM 714 C CA . LEU A 1 89 ? 5.501 3.089 12.783 1.00 84.31 89 LEU A CA 1
ATOM 715 C C . LEU A 1 89 ? 5.184 3.289 14.275 1.00 84.31 89 LEU A C 1
ATOM 717 O O . LEU A 1 89 ? 4.135 2.837 14.733 1.00 84.31 89 LEU A O 1
ATOM 721 N N . ASP A 1 90 ? 6.029 4.040 14.984 1.00 81.25 90 ASP A N 1
ATOM 722 C CA . ASP A 1 90 ? 5.890 4.324 16.420 1.00 81.25 90 ASP A CA 1
ATOM 723 C C . ASP A 1 90 ? 5.467 5.778 16.720 1.00 81.25 90 ASP A C 1
ATOM 725 O O . ASP A 1 90 ? 5.398 6.18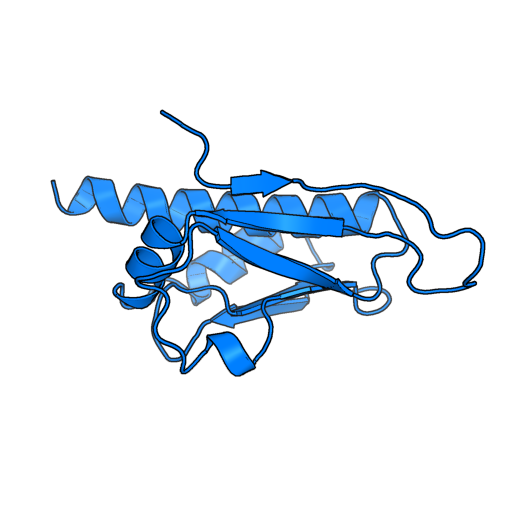8 17.880 1.00 81.25 90 ASP A O 1
ATOM 729 N N . SER A 1 91 ? 5.191 6.583 15.688 1.00 81.31 91 SER A N 1
ATOM 730 C CA . SER A 1 91 ? 4.904 8.017 15.836 1.00 81.31 91 SER A CA 1
ATOM 731 C C . SER A 1 91 ? 3.420 8.322 16.087 1.00 81.31 91 SER A C 1
ATOM 733 O O . SER A 1 91 ? 2.520 7.566 15.705 1.00 81.31 91 SER A O 1
ATOM 735 N N . ASP A 1 92 ? 3.158 9.478 16.707 1.00 83.38 92 ASP A N 1
ATOM 736 C CA . ASP A 1 92 ? 1.833 10.105 16.705 1.00 83.38 92 ASP A CA 1
ATOM 737 C C . ASP A 1 92 ? 1.640 10.904 15.408 1.00 83.38 92 ASP A C 1
ATOM 739 O O . ASP A 1 92 ? 2.423 11.801 15.089 1.00 83.38 92 ASP A O 1
ATOM 743 N N . TRP A 1 93 ? 0.591 10.573 14.657 1.00 83.81 93 TRP A N 1
ATOM 744 C CA . TRP A 1 93 ? 0.247 11.207 13.383 1.00 83.81 93 TRP A CA 1
ATOM 745 C C . TRP A 1 93 ? -0.886 12.225 13.513 1.00 83.81 93 TRP A C 1
ATOM 747 O O . TRP A 1 93 ? -1.354 12.739 12.500 1.00 83.81 93 TRP A O 1
ATOM 757 N N . SER A 1 94 ? -1.342 12.538 14.731 1.00 80.19 94 SER A N 1
ATOM 758 C CA . SER A 1 94 ? -2.469 13.449 14.980 1.00 80.19 94 SER A CA 1
ATOM 759 C C . SER A 1 94 ? -2.306 14.839 14.341 1.00 80.19 94 SER A C 1
ATOM 761 O O . SER A 1 94 ? -3.295 15.520 14.068 1.00 80.19 94 SER A O 1
ATOM 763 N N . HIS A 1 95 ? -1.065 15.248 14.068 1.00 84.81 95 HIS A N 1
ATOM 764 C CA . HIS A 1 95 ? -0.707 16.520 13.436 1.00 84.81 95 HIS A CA 1
ATOM 765 C C . HIS A 1 95 ? -0.425 16.416 11.928 1.00 84.81 95 HIS A C 1
ATOM 767 O O . HIS A 1 95 ? -0.232 17.439 11.273 1.00 84.81 95 HIS A O 1
ATOM 773 N N . MET A 1 96 ? -0.354 15.203 11.378 1.00 90.50 96 MET A N 1
ATOM 774 C CA . MET A 1 96 ? -0.044 14.972 9.970 1.00 90.50 96 MET A CA 1
ATOM 775 C C . MET A 1 96 ? -1.323 15.036 9.136 1.00 90.50 96 MET A C 1
ATOM 777 O O . MET A 1 96 ? -2.362 14.510 9.522 1.00 90.50 96 MET A O 1
ATOM 781 N N . GLU A 1 97 ? -1.249 15.662 7.963 1.00 91.44 97 GLU A N 1
ATOM 782 C CA . GLU A 1 97 ? -2.350 15.621 6.992 1.00 91.44 97 GLU A CA 1
ATOM 7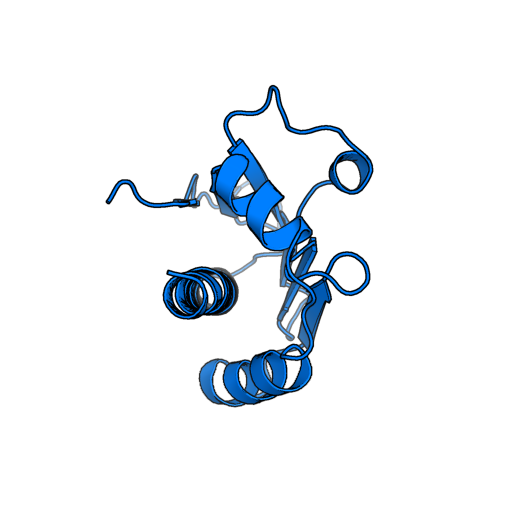83 C C . GLU A 1 97 ? -2.286 14.341 6.142 1.00 91.44 97 GLU A C 1
ATOM 785 O O . GLU A 1 97 ? -3.316 13.753 5.805 1.00 91.44 97 GLU A O 1
ATOM 790 N N . PHE A 1 98 ? -1.073 13.874 5.838 1.00 92.94 98 PHE A N 1
ATOM 791 C CA . PHE A 1 98 ? -0.835 12.713 4.991 1.00 92.94 98 PHE A CA 1
ATOM 792 C C . PHE A 1 98 ? 0.348 11.866 5.467 1.00 92.94 98 PHE A C 1
ATOM 794 O O . PHE A 1 98 ? 1.297 12.373 6.059 1.00 92.94 98 PHE A O 1
ATOM 801 N N . ILE A 1 99 ? 0.285 10.574 5.153 1.00 93.38 99 ILE A N 1
ATOM 802 C CA . ILE A 1 99 ? 1.359 9.590 5.283 1.00 93.38 99 ILE A CA 1
ATOM 803 C C . ILE A 1 99 ? 1.910 9.307 3.887 1.00 93.38 99 ILE A C 1
ATOM 805 O O . ILE A 1 99 ? 1.157 8.935 2.985 1.00 93.38 99 ILE A O 1
ATOM 809 N N . GLU A 1 100 ? 3.214 9.496 3.698 1.00 92.75 100 GLU A N 1
ATOM 810 C CA . GLU A 1 100 ? 3.876 9.208 2.428 1.00 92.75 100 GLU A CA 1
ATOM 811 C C . GLU A 1 100 ? 4.369 7.757 2.379 1.00 92.75 100 GLU A C 1
ATOM 813 O O . GLU A 1 100 ? 5.077 7.285 3.268 1.00 92.75 100 GLU A O 1
ATOM 818 N N . TYR A 1 101 ? 4.004 7.064 1.304 1.00 93.62 101 TYR A N 1
ATOM 819 C CA . TYR A 1 101 ? 4.592 5.796 0.899 1.00 93.62 101 TYR A CA 1
ATOM 820 C C . TYR A 1 101 ? 5.570 6.057 -0.236 1.00 93.62 101 TYR A C 1
ATOM 822 O O . TYR A 1 101 ? 5.187 6.613 -1.269 1.00 93.62 101 TYR A O 1
ATOM 830 N N . HIS A 1 102 ? 6.805 5.602 -0.066 1.00 90.12 102 HIS A N 1
ATOM 831 C CA . HIS A 1 102 ? 7.880 5.761 -1.032 1.00 90.12 102 HIS A CA 1
ATOM 832 C C . HIS A 1 102 ? 8.113 4.473 -1.814 1.00 90.12 102 HIS A C 1
ATOM 834 O O . HIS A 1 102 ? 8.265 3.388 -1.246 1.00 90.12 102 HIS A O 1
ATOM 840 N N . GLY A 1 103 ? 8.163 4.606 -3.134 1.00 88.75 103 GLY A N 1
ATOM 841 C CA . GLY A 1 103 ? 8.601 3.560 -4.040 1.00 88.75 103 GLY A CA 1
ATOM 842 C C . GLY A 1 103 ? 10.116 3.379 -3.984 1.00 88.75 103 GLY A C 1
ATOM 843 O O . GLY A 1 103 ? 10.869 4.353 -3.971 1.00 88.75 103 GLY A O 1
ATOM 844 N N . HIS A 1 104 ? 10.571 2.131 -3.999 1.00 86.19 104 HIS A N 1
ATOM 845 C CA . HIS A 1 104 ? 11.984 1.764 -4.048 1.00 86.19 104 HIS A CA 1
ATOM 846 C C . HIS A 1 104 ? 12.202 0.672 -5.103 1.00 86.19 104 HIS A C 1
ATOM 848 O O . HIS A 1 104 ? 11.387 -0.240 -5.212 1.00 86.19 104 HIS A O 1
ATOM 854 N N . ASN A 1 105 ? 13.273 0.782 -5.899 1.00 84.69 105 ASN A N 1
ATOM 855 C CA . ASN A 1 105 ? 13.592 -0.117 -7.027 1.00 84.69 105 ASN A CA 1
ATOM 856 C C . ASN A 1 105 ? 12.437 -0.325 -8.024 1.00 84.69 105 ASN A C 1
ATOM 858 O O . ASN A 1 105 ? 12.233 -1.403 -8.576 1.00 84.69 105 ASN A O 1
ATOM 862 N N . VAL A 1 106 ? 11.645 0.723 -8.255 1.00 85.38 106 VAL A N 1
ATOM 863 C CA . VAL A 1 106 ? 10.590 0.699 -9.269 1.00 85.38 106 VAL A CA 1
ATOM 864 C C . VAL A 1 106 ? 11.223 1.064 -10.612 1.00 85.38 106 VAL A C 1
ATOM 866 O O . VAL A 1 106 ? 11.502 2.230 -10.886 1.00 85.38 106 VAL A O 1
ATOM 869 N N . ASP A 1 107 ? 11.473 0.067 -11.455 1.00 80.25 107 ASP A N 1
ATOM 870 C CA . ASP A 1 107 ? 12.215 0.225 -12.714 1.00 80.25 107 ASP A CA 1
ATOM 871 C C . ASP A 1 107 ? 11.340 0.235 -13.963 1.00 80.25 107 ASP A C 1
ATOM 873 O O . ASP A 1 107 ? 11.765 0.658 -15.041 1.00 80.25 107 ASP A O 1
ATOM 877 N N . SER A 1 108 ? 10.086 -0.181 -13.827 1.00 80.94 108 SER A N 1
ATOM 878 C CA . SER A 1 108 ? 9.142 -0.234 -14.933 1.00 80.94 108 SER A CA 1
ATOM 879 C C . SER A 1 108 ? 7.761 0.278 -14.541 1.00 80.94 108 SER A C 1
ATOM 881 O O . SER A 1 108 ? 7.330 0.210 -13.390 1.00 80.94 108 SER A O 1
ATOM 883 N N . LYS A 1 109 ? 7.012 0.740 -15.549 1.00 81.25 109 LYS A N 1
ATOM 884 C CA . LYS A 1 109 ? 5.592 1.082 -15.384 1.00 81.25 109 LYS A CA 1
ATOM 885 C C . LYS A 1 109 ? 4.762 -0.118 -14.924 1.00 81.25 109 LYS A C 1
ATOM 887 O O . LYS A 1 109 ? 3.807 0.075 -14.186 1.00 81.25 109 LYS A O 1
ATOM 892 N N . ALA A 1 110 ? 5.132 -1.328 -15.350 1.00 85.19 110 ALA A N 1
ATOM 893 C CA . ALA A 1 110 ? 4.455 -2.553 -14.943 1.00 85.19 110 ALA A CA 1
ATOM 894 C C . ALA A 1 110 ? 4.583 -2.777 -13.429 1.00 85.19 110 ALA A C 1
ATOM 896 O O . ALA A 1 110 ? 3.574 -2.981 -12.773 1.00 85.19 110 ALA A O 1
ATOM 897 N N . GLN A 1 111 ? 5.784 -2.621 -12.860 1.00 87.25 111 GLN A N 1
ATOM 898 C CA . GLN A 1 111 ? 5.989 -2.720 -11.409 1.00 87.25 111 GLN A CA 1
ATOM 899 C C . GLN A 1 111 ? 5.221 -1.642 -10.635 1.00 87.25 111 GLN A C 1
ATOM 901 O O . GLN A 1 111 ? 4.598 -1.947 -9.625 1.00 87.25 111 GLN A O 1
ATOM 906 N N . ALA A 1 112 ? 5.219 -0.392 -11.113 1.00 86.38 112 ALA A N 1
ATOM 907 C CA . ALA A 1 112 ? 4.433 0.675 -10.487 1.00 86.38 112 ALA A CA 1
ATOM 908 C C . ALA A 1 112 ? 2.923 0.370 -10.514 1.00 86.38 112 ALA A C 1
ATOM 910 O O . ALA A 1 112 ? 2.220 0.632 -9.542 1.00 86.38 112 ALA A O 1
ATOM 911 N N . PHE A 1 113 ? 2.429 -0.198 -11.618 1.00 87.62 113 PHE A N 1
ATOM 912 C CA . PHE A 1 113 ? 1.033 -0.607 -11.757 1.00 87.62 113 PHE A CA 1
ATOM 913 C C . PHE A 1 113 ? 0.685 -1.788 -10.844 1.00 87.62 113 PHE A C 1
ATOM 915 O O . PHE A 1 113 ? -0.356 -1.754 -10.191 1.00 87.62 113 PHE A O 1
ATOM 922 N N . ASP A 1 114 ? 1.564 -2.789 -10.751 1.00 89.94 114 ASP A N 1
ATOM 923 C CA . ASP A 1 114 ? 1.387 -3.934 -9.858 1.00 89.94 114 ASP A CA 1
ATOM 924 C C . ASP A 1 114 ? 1.337 -3.448 -8.388 1.00 89.94 114 ASP A C 1
ATOM 926 O O . ASP A 1 114 ? 0.394 -3.773 -7.669 1.00 89.94 114 ASP A O 1
ATOM 930 N N . LEU A 1 115 ? 2.257 -2.568 -7.963 1.00 91.31 115 LEU A N 1
ATOM 931 C CA . LEU A 1 115 ? 2.246 -1.953 -6.622 1.00 91.31 115 LEU A CA 1
ATOM 932 C C . LEU A 1 115 ? 0.985 -1.115 -6.360 1.00 91.31 115 LEU A C 1
ATOM 934 O O . LEU A 1 115 ? 0.386 -1.219 -5.292 1.00 91.31 115 LEU A O 1
ATOM 938 N N . LEU A 1 116 ? 0.559 -0.297 -7.327 1.00 90.81 116 LEU A N 1
ATOM 939 C CA . LEU A 1 116 ? -0.656 0.508 -7.191 1.00 90.81 116 LEU A CA 1
ATOM 940 C C . LEU A 1 116 ? -1.903 -0.372 -7.068 1.00 90.81 116 LEU A C 1
ATOM 942 O O . LEU A 1 116 ? -2.774 -0.074 -6.262 1.00 90.81 116 LEU A O 1
ATOM 946 N N . THR A 1 117 ? -1.971 -1.463 -7.829 1.00 91.00 117 THR A N 1
ATOM 947 C CA . THR A 1 117 ? -3.093 -2.408 -7.779 1.00 91.00 117 THR A CA 1
AT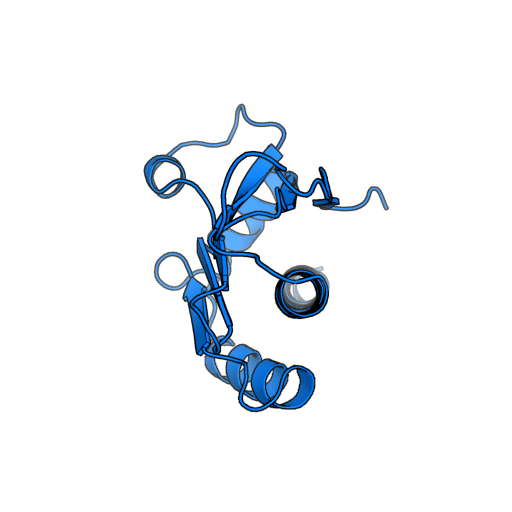OM 948 C C . THR A 1 117 ? -3.216 -3.038 -6.394 1.00 91.00 117 THR A C 1
ATOM 950 O O . THR A 1 117 ? -4.307 -3.083 -5.828 1.00 91.00 117 THR A O 1
ATOM 953 N N . ILE A 1 118 ? -2.087 -3.454 -5.811 1.00 92.25 118 ILE A N 1
ATOM 954 C CA . ILE A 1 118 ? -2.041 -3.995 -4.448 1.00 92.25 118 ILE A CA 1
ATOM 955 C C . ILE A 1 118 ? -2.474 -2.934 -3.426 1.00 92.25 118 ILE A C 1
ATOM 957 O O . ILE A 1 118 ? -3.298 -3.219 -2.557 1.00 92.25 118 ILE A O 1
ATOM 961 N N . PHE A 1 119 ? -1.952 -1.708 -3.545 1.00 93.81 119 PHE A N 1
ATOM 962 C CA . PHE A 1 119 ? -2.292 -0.602 -2.648 1.00 93.81 119 PHE A CA 1
ATOM 963 C C . PHE A 1 119 ? -3.785 -0.254 -2.705 1.00 93.81 119 PHE A C 1
ATOM 965 O O . PHE A 1 119 ? -4.420 -0.111 -1.664 1.00 93.81 119 PHE A O 1
ATOM 972 N N . THR A 1 120 ? -4.365 -0.146 -3.902 1.00 92.25 120 THR A N 1
ATOM 973 C CA . THR A 1 120 ? -5.794 0.144 -4.076 1.00 92.25 120 THR A CA 1
ATOM 974 C C . THR A 1 120 ? -6.659 -0.961 -3.482 1.00 92.25 120 THR A C 1
ATOM 976 O O . THR A 1 120 ? -7.578 -0.662 -2.729 1.00 92.25 120 THR A O 1
ATOM 979 N N . TYR A 1 121 ? -6.322 -2.231 -3.718 1.00 91.12 121 TYR A N 1
ATOM 980 C CA . TYR A 1 121 ? -7.074 -3.338 -3.127 1.00 91.12 121 TYR A CA 1
ATOM 981 C C . TYR A 1 121 ? -7.025 -3.334 -1.591 1.00 91.12 121 TYR A C 1
ATOM 983 O O . TYR A 1 121 ? -8.019 -3.620 -0.921 1.00 91.12 121 TYR A O 1
ATOM 991 N N . TRP A 1 122 ? -5.877 -2.976 -1.011 1.00 93.44 122 TRP A N 1
ATOM 992 C CA . TRP A 1 122 ? -5.768 -2.780 0.432 1.00 93.44 122 TRP A CA 1
ATOM 993 C C . TRP A 1 122 ? -6.685 -1.654 0.933 1.00 93.44 122 TRP A C 1
ATOM 995 O O . TRP A 1 122 ? -7.390 -1.852 1.926 1.00 93.44 122 TRP A O 1
ATOM 1005 N N . VAL A 1 123 ? -6.717 -0.506 0.242 1.00 93.56 123 VAL A N 1
ATOM 1006 C CA . VAL A 1 123 ? -7.629 0.603 0.572 1.00 93.56 123 VAL A CA 1
ATOM 1007 C C . VAL A 1 123 ? -9.079 0.123 0.565 1.00 93.56 123 VAL A C 1
ATOM 1009 O O . VAL A 1 123 ? -9.777 0.335 1.556 1.00 93.56 123 VAL A O 1
ATOM 1012 N N . ASP A 1 124 ? -9.501 -0.590 -0.481 1.00 90.25 124 ASP A N 1
ATOM 1013 C CA . ASP A 1 124 ? -10.872 -1.093 -0.619 1.00 90.25 124 ASP A CA 1
ATOM 1014 C C . ASP A 1 124 ? -11.264 -2.021 0.544 1.00 90.25 124 ASP A C 1
ATOM 1016 O O . ASP A 1 124 ? -12.375 -1.945 1.071 1.00 90.25 124 ASP A O 1
ATOM 1020 N N . ILE A 1 125 ? -10.344 -2.878 1.003 1.00 89.19 125 ILE A N 1
ATOM 1021 C CA . ILE A 1 125 ? -10.579 -3.737 2.172 1.00 89.19 125 ILE A CA 1
ATOM 1022 C C . ILE A 1 125 ? -10.750 -2.909 3.442 1.00 89.19 125 ILE A C 1
ATOM 1024 O O . ILE A 1 125 ? -11.673 -3.165 4.218 1.00 89.19 125 ILE A O 1
ATOM 1028 N N . VAL A 1 126 ? -9.866 -1.937 3.673 1.00 90.50 126 VAL A N 1
ATOM 1029 C CA . VAL A 1 126 ? -9.938 -1.085 4.865 1.00 90.50 126 VAL A CA 1
ATOM 1030 C C . VAL A 1 126 ? -11.186 -0.203 4.836 1.00 90.50 126 VAL A C 1
ATOM 1032 O O . VAL A 1 126 ? -11.705 0.100 5.906 1.00 90.50 126 VAL A O 1
ATOM 1035 N N . GLU A 1 127 ? -11.693 0.189 3.661 1.00 89.19 127 GLU A N 1
ATOM 1036 C CA . GLU A 1 127 ? -12.985 0.871 3.487 1.00 89.19 127 GLU A CA 1
ATOM 1037 C C . GLU A 1 127 ? -14.182 -0.063 3.728 1.00 89.19 127 GLU A C 1
ATOM 1039 O O . GLU A 1 127 ? -15.127 0.319 4.417 1.00 89.19 127 GLU A O 1
ATOM 1044 N N . ALA A 1 128 ? -14.134 -1.310 3.258 1.00 85.00 128 ALA A N 1
ATOM 1045 C CA . ALA A 1 128 ? -15.200 -2.289 3.486 1.00 85.00 128 ALA A CA 1
ATOM 1046 C C . ALA A 1 128 ? -15.309 -2.727 4.957 1.00 85.00 128 ALA A C 1
ATOM 1048 O O . ALA A 1 128 ? -16.400 -2.982 5.457 1.00 85.00 128 ALA A O 1
ATOM 1049 N N . MET A 1 129 ? -14.195 -2.759 5.695 1.00 79.50 129 MET A N 1
ATOM 1050 C CA . MET A 1 129 ? -14.217 -2.993 7.148 1.00 79.50 129 MET A CA 1
ATOM 1051 C C . MET A 1 129 ? -14.992 -1.912 7.918 1.00 79.50 129 MET A C 1
ATOM 1053 O O . MET A 1 129 ? -15.368 -2.130 9.066 1.00 79.50 129 MET A O 1
ATOM 1057 N N . GLN A 1 130 ? -15.223 -0.748 7.308 1.00 66.31 130 GLN A N 1
ATOM 1058 C CA . GLN A 1 130 ? -15.912 0.384 7.931 1.00 66.31 130 GLN A CA 1
ATOM 1059 C C . GLN A 1 130 ? -17.424 0.255 7.805 1.00 66.31 130 GLN A C 1
ATOM 1061 O O . GLN A 1 130 ? -18.126 0.542 8.764 1.00 66.31 130 GLN A O 1
ATOM 1066 N N . SER A 1 131 ? -17.913 -0.208 6.651 1.00 60.62 131 SER A N 1
ATOM 1067 C CA . SER A 1 131 ? -19.349 -0.377 6.409 1.00 60.62 131 SER A CA 1
ATOM 1068 C C . SER A 1 131 ? -19.986 -1.476 7.259 1.00 60.62 131 SER A C 1
ATOM 1070 O O . SER A 1 131 ? -21.200 -1.500 7.384 1.00 60.62 131 SER A O 1
ATOM 1072 N N . ASP A 1 132 ? -19.183 -2.374 7.836 1.00 55.12 132 ASP A N 1
ATOM 1073 C CA . ASP A 1 132 ? -19.659 -3.425 8.746 1.00 55.12 132 ASP A CA 1
ATOM 1074 C C . ASP A 1 132 ? -19.819 -2.925 10.204 1.00 55.12 132 ASP A C 1
ATOM 1076 O O . ASP A 1 132 ? -20.244 -3.692 11.070 1.00 55.12 132 ASP A O 1
ATOM 1080 N N . GLN A 1 133 ? -19.447 -1.670 10.503 1.00 51.00 133 GLN A N 1
ATOM 1081 C CA . GLN A 1 133 ? -19.537 -1.067 11.845 1.00 51.00 133 GLN A CA 1
ATOM 1082 C C . GLN A 1 133 ? -20.547 0.088 11.959 1.00 51.00 133 GLN A C 1
ATOM 1084 O O . GLN A 1 133 ? -20.784 0.550 13.078 1.00 51.00 133 GLN A O 1
ATOM 1089 N N . ASP A 1 134 ? -21.136 0.515 10.840 1.00 44.31 134 ASP A N 1
ATOM 1090 C CA . ASP A 1 134 ? -22.230 1.497 10.767 1.00 44.31 134 ASP A CA 1
ATOM 1091 C C . ASP A 1 134 ? -23.582 0.789 10.546 1.00 44.31 134 ASP A C 1
ATOM 1093 O O . ASP A 1 134 ? -24.605 1.285 11.079 1.00 44.31 134 ASP A O 1
#

Sequence (134 aa):
MKPVYRIMGWSRRSDITMGSCIFSIYLDARFAEKARKFHFERQRKFEEHIREIVGYKYARATFLCDTAFLSSMAVEGDCACLGVDGSLLDSDWSHMEFIEYHGHNVDSKAQAFDLLTIFTYWVDIVEAMQSDQD